Protein AF-A0A5C1XD26-F1 (afdb_monomer)

Structure (mmCIF, N/CA/C/O backbone):
data_AF-A0A5C1XD26-F1
#
_entry.id   AF-A0A5C1XD26-F1
#
loop_
_atom_site.group_PDB
_atom_site.id
_atom_site.type_symbol
_atom_site.label_atom_id
_atom_site.label_alt_id
_atom_site.label_comp_id
_atom_site.label_asym_id
_atom_site.label_entity_id
_atom_site.label_seq_id
_atom_site.pdbx_PDB_ins_code
_atom_site.Cartn_x
_atom_site.Cartn_y
_atom_site.Cartn_z
_atom_site.occupancy
_atom_site.B_iso_or_equiv
_atom_site.auth_seq_id
_atom_site.auth_comp_id
_atom_site.auth_asym_id
_atom_sit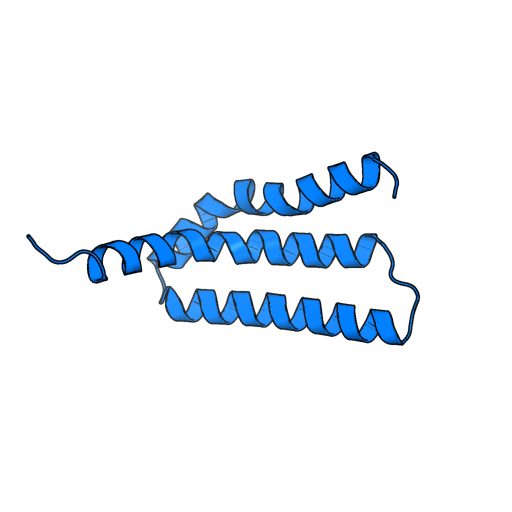e.auth_atom_id
_atom_site.pdbx_PDB_model_num
ATOM 1 N N . GLY A 1 1 ? 13.570 9.115 -16.065 1.00 62.25 1 GLY A N 1
ATOM 2 C CA . GLY A 1 1 ? 12.221 8.543 -16.255 1.00 62.25 1 GLY A CA 1
ATOM 3 C C . GLY A 1 1 ? 11.333 9.587 -16.899 1.00 62.25 1 GLY A C 1
ATOM 4 O O . GLY A 1 1 ? 11.456 10.747 -16.537 1.00 62.25 1 GLY A O 1
ATOM 5 N N . SER A 1 2 ? 10.512 9.211 -17.883 1.00 84.00 2 SER A N 1
ATOM 6 C CA . SER A 1 2 ? 9.626 10.145 -18.601 1.00 84.00 2 SER A CA 1
ATOM 7 C C . SER A 1 2 ? 8.638 10.825 -17.644 1.00 84.00 2 SER A C 1
ATOM 9 O O . SER A 1 2 ? 8.059 10.152 -16.791 1.00 84.00 2 SER A O 1
ATOM 11 N N . ALA A 1 3 ? 8.414 12.135 -17.799 1.00 86.31 3 ALA A N 1
ATOM 12 C CA . ALA A 1 3 ? 7.453 12.898 -16.995 1.00 86.31 3 ALA A CA 1
ATOM 13 C C . ALA A 1 3 ? 6.050 12.260 -17.006 1.00 86.31 3 ALA A C 1
ATOM 15 O O . ALA A 1 3 ? 5.385 12.202 -15.977 1.00 86.31 3 ALA A O 1
ATOM 16 N N . MET A 1 4 ? 5.653 11.674 -18.140 1.00 90.06 4 MET A N 1
ATOM 17 C CA . MET A 1 4 ? 4.382 10.963 -18.290 1.00 90.06 4 MET A CA 1
ATOM 18 C C . MET A 1 4 ? 4.270 9.742 -17.366 1.00 90.06 4 MET A C 1
ATOM 20 O O . MET A 1 4 ? 3.212 9.499 -16.794 1.00 90.06 4 MET A O 1
ATOM 24 N N . VAL A 1 5 ? 5.361 8.989 -17.185 1.00 88.44 5 VAL A N 1
ATOM 25 C CA . VAL A 1 5 ? 5.389 7.812 -16.300 1.00 88.44 5 VAL A CA 1
ATOM 26 C C . VAL A 1 5 ? 5.228 8.233 -14.845 1.00 88.44 5 VAL A C 1
ATOM 28 O O . VAL A 1 5 ? 4.491 7.594 -14.101 1.00 88.44 5 VAL A O 1
ATOM 31 N N . LEU A 1 6 ? 5.871 9.333 -14.449 1.00 88.75 6 LEU A N 1
ATOM 32 C CA . LEU A 1 6 ? 5.733 9.867 -13.099 1.00 88.75 6 LEU A CA 1
ATOM 33 C C . LEU A 1 6 ? 4.303 10.360 -12.839 1.00 88.75 6 LEU A C 1
ATOM 35 O O . LEU A 1 6 ? 3.720 10.012 -11.817 1.00 88.75 6 LEU A O 1
ATOM 39 N N . SER A 1 7 ? 3.705 11.100 -13.778 1.00 92.19 7 SER A N 1
ATOM 40 C CA . SER A 1 7 ? 2.304 11.533 -13.676 1.00 92.19 7 SER A CA 1
ATOM 41 C C . SER A 1 7 ? 1.336 10.350 -13.593 1.00 92.19 7 SER A C 1
ATOM 43 O O . SER A 1 7 ? 0.417 10.369 -12.774 1.00 92.19 7 SER A O 1
ATOM 45 N N . MET A 1 8 ? 1.559 9.302 -14.392 1.00 92.88 8 MET A N 1
ATOM 46 C CA . MET A 1 8 ? 0.743 8.086 -14.358 1.00 92.88 8 MET A CA 1
ATOM 47 C C . MET A 1 8 ? 0.878 7.355 -13.019 1.00 92.88 8 MET A C 1
ATOM 49 O O . MET A 1 8 ? -0.126 6.977 -12.424 1.00 92.88 8 MET A O 1
ATOM 53 N N . ALA A 1 9 ? 2.103 7.206 -12.509 1.00 91.00 9 ALA A N 1
ATOM 54 C CA . ALA A 1 9 ? 2.353 6.584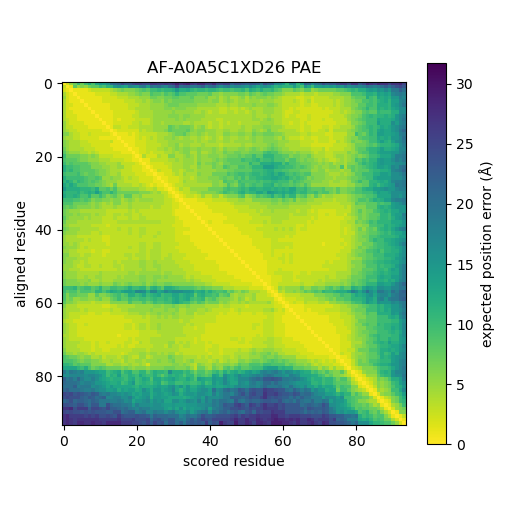 -11.213 1.00 91.00 9 ALA A CA 1
ATOM 55 C C . ALA A 1 9 ? 1.671 7.357 -10.071 1.00 91.00 9 ALA A C 1
ATOM 57 O O . ALA A 1 9 ? 1.068 6.739 -9.196 1.00 91.00 9 ALA A O 1
ATOM 58 N N . SER A 1 10 ? 1.696 8.692 -10.112 1.00 90.12 10 SER A N 1
ATOM 59 C CA . SER A 1 10 ? 0.979 9.537 -9.149 1.00 90.12 10 SER A CA 1
ATOM 60 C C . SER A 1 10 ? -0.536 9.335 -9.216 1.00 90.12 10 SER A C 1
ATOM 62 O O . SER A 1 10 ? -1.177 9.182 -8.177 1.00 90.12 10 SER A O 1
ATOM 64 N N . LEU A 1 11 ? -1.115 9.278 -10.423 1.00 92.62 11 LEU A N 1
ATOM 65 C CA . LEU A 1 11 ? -2.542 8.993 -10.604 1.00 92.62 11 LEU A CA 1
ATOM 66 C C . LEU A 1 11 ? -2.906 7.617 -10.050 1.00 92.62 11 LEU A C 1
ATOM 68 O O . LEU A 1 11 ? -3.832 7.503 -9.257 1.00 92.62 11 LEU A O 1
ATOM 72 N N . VAL A 1 12 ? -2.151 6.582 -10.403 1.00 92.75 12 VAL A N 1
ATOM 73 C CA . VAL A 1 12 ? -2.377 5.214 -9.921 1.00 92.75 12 VAL A CA 1
ATOM 74 C C . VAL A 1 12 ? -2.179 5.098 -8.404 1.00 92.75 12 VAL A C 1
ATOM 76 O O . VAL A 1 12 ? -2.860 4.309 -7.755 1.00 92.75 12 VAL A O 1
ATOM 79 N N . GLY A 1 13 ? -1.293 5.905 -7.819 1.00 88.00 13 GLY A N 1
ATOM 80 C CA . GLY A 1 13 ? -1.059 5.942 -6.377 1.00 88.00 13 GLY A CA 1
ATOM 81 C C . GLY A 1 13 ? -2.163 6.632 -5.568 1.00 88.00 13 GLY A C 1
ATOM 82 O O . GLY A 1 13 ? -2.320 6.319 -4.388 1.00 88.00 13 GLY A O 1
ATOM 83 N N . PHE A 1 14 ? -2.947 7.534 -6.167 1.00 86.19 14 PHE A N 1
ATOM 84 C CA . PHE A 1 14 ? -3.934 8.351 -5.442 1.00 86.19 14 PHE A CA 1
ATOM 85 C C . PHE A 1 14 ? -5.390 8.133 -5.881 1.00 86.19 14 PHE A C 1
ATOM 87 O O . PHE A 1 14 ? -6.300 8.146 -5.053 1.00 86.19 14 PHE A O 1
ATOM 94 N N . LEU A 1 15 ? -5.635 7.931 -7.174 1.00 90.31 15 LEU A N 1
ATOM 95 C CA . LEU A 1 15 ? -6.980 7.806 -7.734 1.00 90.31 15 LEU A CA 1
ATOM 96 C C . LEU A 1 15 ? -7.773 6.628 -7.140 1.00 90.31 15 LEU A C 1
ATOM 98 O O . LEU A 1 15 ? -8.933 6.839 -6.789 1.00 90.31 15 LEU A O 1
ATOM 102 N N . PRO A 1 16 ? -7.202 5.417 -6.970 1.00 86.00 16 PRO A N 1
ATOM 103 C CA . PRO A 1 16 ? -7.941 4.301 -6.381 1.00 86.00 16 PRO A CA 1
ATOM 104 C C . PRO A 1 16 ? -8.378 4.606 -4.950 1.00 86.00 16 PRO A C 1
ATOM 106 O O . PRO A 1 16 ? -9.534 4.381 -4.605 1.00 86.00 16 PRO A O 1
ATOM 109 N N . TYR A 1 17 ? -7.489 5.188 -4.142 1.00 84.69 17 TYR A N 1
ATOM 110 C CA . TYR A 1 17 ? -7.830 5.680 -2.810 1.00 84.69 17 TYR A CA 1
ATOM 111 C C . TYR A 1 17 ? -9.024 6.649 -2.844 1.00 84.69 17 TYR A C 1
ATOM 113 O O . TYR A 1 17 ? -9.979 6.468 -2.093 1.00 84.69 17 TYR A O 1
ATOM 121 N N . ALA A 1 18 ? -9.010 7.641 -3.740 1.00 85.00 18 ALA A N 1
ATOM 122 C CA . ALA A 1 18 ? -10.079 8.636 -3.834 1.00 85.00 18 ALA A CA 1
ATOM 123 C C . ALA A 1 18 ? -11.432 8.028 -4.249 1.00 85.00 18 ALA A C 1
ATOM 125 O O . ALA A 1 18 ? -12.475 8.433 -3.739 1.00 85.00 18 ALA A O 1
ATOM 126 N N . VAL A 1 19 ? -11.416 7.043 -5.151 1.00 87.94 19 VAL A N 1
ATOM 127 C CA . VAL A 1 19 ? -12.629 6.386 -5.663 1.00 87.94 19 VAL A CA 1
ATOM 128 C C . VAL A 1 19 ? -13.194 5.382 -4.658 1.00 87.94 19 VAL A C 1
ATOM 130 O O . VAL A 1 19 ? -14.401 5.355 -4.418 1.00 87.94 19 VAL A O 1
ATOM 133 N N . PHE A 1 20 ? -12.339 4.550 -4.061 1.00 82.62 20 PHE A N 1
ATOM 134 C CA . PHE A 1 20 ? -12.768 3.458 -3.186 1.00 82.62 20 PHE A CA 1
ATOM 135 C C . PHE A 1 20 ? -12.858 3.853 -1.709 1.00 82.62 20 PHE A C 1
ATOM 137 O O . PHE A 1 20 ? -13.506 3.142 -0.942 1.00 82.62 20 PHE A O 1
ATOM 144 N N . GLY A 1 21 ? -12.277 4.986 -1.307 1.00 81.06 21 GLY A N 1
ATOM 145 C CA . GLY A 1 21 ? -12.287 5.490 0.069 1.00 81.06 21 GLY A CA 1
ATOM 146 C C . GLY A 1 21 ? -13.669 5.482 0.741 1.00 81.06 21 GLY A C 1
ATOM 147 O O . GLY A 1 21 ? -13.794 4.895 1.817 1.00 81.06 21 GLY A O 1
ATOM 148 N N . PRO A 1 22 ? -14.731 6.036 0.120 1.00 79.56 22 PRO A N 1
ATOM 149 C CA . PRO A 1 22 ? -16.076 6.028 0.705 1.00 79.56 22 PRO A CA 1
ATOM 150 C C . PRO A 1 22 ? -16.645 4.617 0.924 1.00 79.56 22 PRO A C 1
ATOM 152 O O . PRO A 1 22 ? -17.214 4.331 1.975 1.00 79.56 22 PRO A O 1
ATOM 155 N N . ALA A 1 23 ? -16.462 3.712 -0.044 1.00 79.81 23 ALA A N 1
ATOM 156 C CA . ALA A 1 23 ? -16.929 2.327 0.057 1.00 79.81 23 ALA A CA 1
ATOM 157 C C . ALA A 1 23 ? -16.160 1.545 1.134 1.00 79.81 23 ALA A C 1
ATOM 159 O O . ALA A 1 23 ? -16.735 0.747 1.876 1.00 79.81 23 ALA A O 1
ATOM 160 N N . ILE A 1 24 ? -14.860 1.815 1.245 1.00 79.06 24 ILE A N 1
ATOM 161 C CA . ILE A 1 24 ? -13.979 1.240 2.258 1.00 79.06 24 ILE A CA 1
ATOM 162 C C . ILE A 1 24 ? -14.373 1.714 3.661 1.00 79.06 24 ILE A C 1
ATOM 164 O O . ILE A 1 24 ? -14.408 0.890 4.574 1.00 79.06 24 ILE A O 1
ATOM 168 N N . GLY A 1 25 ? -14.768 2.980 3.826 1.00 74.31 25 GLY A N 1
ATOM 169 C CA . GLY A 1 25 ? -15.307 3.498 5.088 1.00 74.31 25 GLY A CA 1
ATOM 170 C C . GLY A 1 25 ? -16.491 2.672 5.603 1.00 74.31 25 GLY A C 1
ATOM 171 O O . GLY A 1 25 ? -16.463 2.188 6.732 1.00 74.31 25 GLY A O 1
ATOM 172 N N . VAL A 1 26 ? -17.470 2.389 4.735 1.00 80.00 26 VAL A N 1
ATOM 173 C CA . VAL A 1 26 ? -18.640 1.558 5.083 1.00 80.00 26 VAL A CA 1
ATOM 174 C C . VAL A 1 26 ? -18.238 0.131 5.477 1.00 80.00 26 VAL A C 1
ATOM 176 O O . VAL A 1 26 ? -18.824 -0.454 6.390 1.00 80.00 26 VAL A O 1
ATOM 179 N N . LEU A 1 27 ? -17.245 -0.453 4.798 1.00 74.88 27 LEU A N 1
ATOM 180 C CA . LEU A 1 27 ? -16.778 -1.810 5.091 1.00 74.88 27 LEU A CA 1
ATOM 181 C C . LEU A 1 27 ? -16.050 -1.891 6.442 1.00 74.88 27 LEU A C 1
ATOM 183 O O . LEU A 1 27 ? -16.261 -2.849 7.193 1.00 74.88 27 LEU A O 1
ATOM 187 N N . VAL A 1 28 ? -15.229 -0.882 6.746 1.00 75.38 28 VAL A N 1
ATOM 188 C CA . VAL A 1 28 ? -14.466 -0.756 7.997 1.00 75.38 28 VAL A CA 1
ATOM 189 C C . VAL A 1 28 ? -15.375 -0.465 9.187 1.00 75.38 28 VAL A C 1
ATOM 191 O O . VAL A 1 28 ? -15.102 -0.942 10.284 1.00 75.38 28 VAL A O 1
ATOM 194 N N . ASP A 1 29 ? -16.479 0.252 8.989 1.00 79.56 29 ASP A N 1
ATOM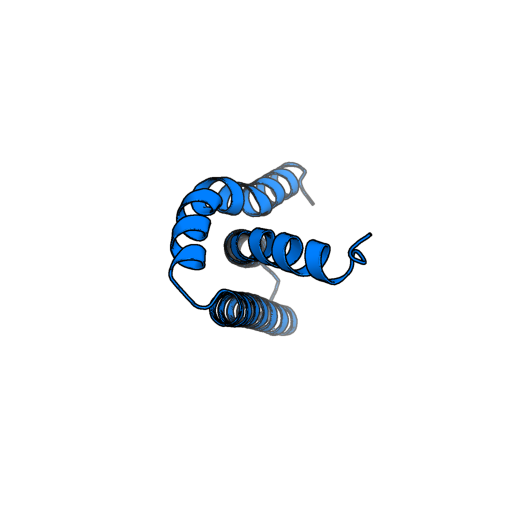 195 C CA . ASP A 1 29 ? -17.451 0.500 10.058 1.00 79.56 29 ASP A CA 1
ATOM 196 C C . ASP A 1 29 ? -18.205 -0.769 10.489 1.00 79.56 29 ASP A C 1
ATOM 198 O O . ASP A 1 29 ? -18.670 -0.850 11.624 1.00 79.56 29 ASP A O 1
ATOM 202 N N . ARG A 1 30 ? -18.308 -1.778 9.612 1.00 80.75 30 ARG A N 1
ATOM 203 C CA . ARG A 1 30 ? -19.060 -3.021 9.871 1.00 80.75 30 ARG A CA 1
ATOM 204 C C . ARG A 1 30 ? -18.236 -4.177 10.435 1.00 80.75 30 ARG A C 1
ATOM 206 O O . ARG A 1 30 ? -18.817 -5.161 10.884 1.00 80.75 30 ARG A O 1
ATOM 213 N N . HIS A 1 31 ? -16.912 -4.092 10.391 1.00 78.88 31 HIS A N 1
ATOM 214 C CA . HIS A 1 31 ? -16.013 -5.184 10.766 1.00 78.88 31 HIS A CA 1
ATOM 215 C C . HIS A 1 31 ? -14.913 -4.687 11.707 1.00 78.88 31 HIS A C 1
ATOM 217 O O . HIS A 1 31 ? -14.687 -3.490 11.861 1.00 78.88 31 HIS A O 1
ATOM 223 N N . ASP A 1 32 ? -14.171 -5.620 12.307 1.00 81.06 32 ASP A N 1
ATOM 224 C CA . ASP A 1 32 ? -12.994 -5.291 13.110 1.00 81.06 32 ASP A CA 1
ATOM 225 C C . ASP A 1 32 ? -11.947 -4.543 12.273 1.00 81.06 32 ASP A C 1
ATOM 227 O O . ASP A 1 32 ? -11.190 -5.141 11.500 1.00 81.06 32 ASP A O 1
ATOM 231 N N . ARG A 1 33 ? -11.860 -3.227 12.490 1.00 76.50 33 ARG A N 1
ATOM 232 C CA . ARG A 1 33 ? -10.940 -2.315 11.789 1.00 76.50 33 ARG A CA 1
ATOM 233 C C . ARG A 1 33 ? -9.504 -2.838 11.794 1.00 76.50 33 ARG A C 1
ATOM 235 O O . ARG A 1 33 ? -8.866 -2.907 10.749 1.00 76.50 33 ARG A O 1
ATOM 242 N N . LYS A 1 34 ? -9.034 -3.312 12.958 1.00 79.50 34 LYS A N 1
ATOM 243 C CA . LYS A 1 34 ? -7.698 -3.910 13.126 1.00 79.50 34 LYS A CA 1
ATOM 244 C C . LYS A 1 34 ? -7.463 -5.101 12.193 1.00 79.50 34 LYS A C 1
ATOM 246 O O . LYS A 1 34 ? -6.399 -5.188 11.594 1.00 79.50 34 LYS A O 1
ATOM 251 N N . LYS A 1 35 ? -8.435 -6.010 12.053 1.00 82.69 35 LYS A N 1
ATOM 252 C CA . LYS A 1 35 ? -8.284 -7.206 11.205 1.00 82.69 35 LYS A CA 1
ATOM 253 C C . LYS A 1 35 ? -8.231 -6.835 9.725 1.00 82.69 35 LYS A C 1
ATOM 255 O O . LYS A 1 35 ? -7.418 -7.396 8.997 1.00 82.69 35 LYS A O 1
ATOM 260 N N . ILE A 1 36 ? -9.052 -5.872 9.299 1.00 84.88 36 ILE A N 1
ATOM 261 C CA . ILE A 1 36 ? -9.035 -5.375 7.917 1.00 84.88 36 ILE A CA 1
ATOM 262 C C . ILE A 1 36 ? -7.691 -4.722 7.591 1.00 84.88 36 ILE A C 1
ATOM 264 O O . ILE A 1 36 ? -7.111 -5.033 6.555 1.00 84.88 36 ILE A O 1
ATOM 268 N N . MET A 1 37 ? -7.176 -3.866 8.478 1.00 83.56 37 MET A N 1
ATOM 269 C CA . MET A 1 37 ? -5.878 -3.215 8.277 1.00 83.56 37 MET A CA 1
ATOM 270 C C . MET A 1 37 ? -4.739 -4.225 8.171 1.00 83.56 37 MET A C 1
ATOM 272 O O . MET A 1 37 ? -3.969 -4.167 7.220 1.00 83.56 37 MET A O 1
ATOM 276 N N . ILE A 1 38 ? -4.685 -5.201 9.085 1.00 87.31 38 ILE A N 1
ATOM 277 C CA . ILE A 1 38 ? -3.678 -6.270 9.034 1.00 87.31 38 ILE A CA 1
ATOM 278 C C . ILE A 1 38 ? -3.780 -7.035 7.707 1.00 87.31 38 ILE A C 1
ATOM 280 O O . ILE A 1 38 ? -2.765 -7.290 7.067 1.00 87.31 38 ILE A O 1
ATOM 284 N N . GLY A 1 39 ? -4.993 -7.375 7.260 1.00 89.19 39 GLY A N 1
ATOM 285 C CA . GLY A 1 39 ? -5.200 -8.041 5.972 1.00 89.19 39 GLY A CA 1
ATOM 286 C C . GLY A 1 39 ? -4.720 -7.205 4.782 1.00 89.19 39 GLY A C 1
ATOM 287 O O . GLY A 1 39 ? -4.029 -7.726 3.906 1.00 89.19 39 GLY A O 1
ATOM 288 N N . ALA A 1 40 ? -5.038 -5.909 4.763 1.00 88.06 40 ALA A N 1
ATOM 289 C CA . ALA A 1 40 ? -4.590 -4.989 3.721 1.00 88.06 40 ALA A CA 1
ATOM 290 C C . ALA A 1 40 ? -3.058 -4.865 3.698 1.00 88.06 40 ALA A C 1
ATOM 292 O O . ALA A 1 40 ? -2.453 -4.993 2.633 1.00 88.06 40 ALA A O 1
ATOM 293 N N . ASP A 1 41 ? -2.424 -4.702 4.859 1.00 89.94 41 ASP A N 1
ATOM 294 C CA . ASP A 1 41 ? -0.968 -4.604 4.977 1.00 89.94 41 ASP A CA 1
ATOM 295 C C . ASP A 1 41 ? -0.265 -5.882 4.530 1.00 89.94 41 ASP A C 1
ATOM 297 O O . ASP A 1 41 ? 0.739 -5.813 3.822 1.00 89.94 41 ASP A O 1
ATOM 301 N N . LEU A 1 42 ? -0.814 -7.053 4.865 1.00 93.88 42 LEU A N 1
ATOM 302 C CA . LEU A 1 42 ? -0.283 -8.332 4.397 1.00 93.88 42 LEU A CA 1
ATOM 303 C C . LEU A 1 42 ? -0.365 -8.463 2.872 1.00 93.88 42 LEU A C 1
ATOM 305 O O . LEU A 1 42 ? 0.589 -8.935 2.257 1.00 93.88 42 LEU A O 1
ATOM 309 N N . ILE A 1 43 ? -1.458 -8.013 2.246 1.00 92.56 43 ILE A N 1
ATOM 310 C CA . ILE A 1 43 ? -1.597 -8.015 0.780 1.00 92.56 43 ILE A CA 1
ATOM 311 C C . ILE A 1 43 ? -0.571 -7.073 0.139 1.00 92.56 43 ILE A C 1
ATOM 313 O O . ILE A 1 43 ? 0.086 -7.451 -0.834 1.00 92.56 43 ILE A O 1
ATOM 317 N N . ILE A 1 44 ? -0.395 -5.867 0.685 1.00 92.00 44 ILE A N 1
ATOM 318 C CA . ILE A 1 44 ? 0.593 -4.898 0.187 1.00 92.00 44 ILE A CA 1
ATOM 319 C C . ILE A 1 44 ? 2.013 -5.450 0.350 1.00 92.00 44 ILE A C 1
ATOM 321 O O . ILE A 1 44 ? 2.812 -5.372 -0.584 1.00 92.00 44 ILE A O 1
ATOM 325 N N . ALA A 1 45 ? 2.324 -6.032 1.510 1.00 93.19 45 ALA A N 1
ATOM 326 C CA . ALA A 1 45 ? 3.618 -6.639 1.791 1.00 93.19 45 ALA A CA 1
ATOM 327 C C . ALA A 1 45 ? 3.901 -7.816 0.851 1.00 93.19 45 ALA A C 1
ATOM 329 O O . ALA A 1 45 ? 4.993 -7.895 0.293 1.00 93.19 45 ALA A O 1
ATOM 330 N N . ALA A 1 46 ? 2.916 -8.684 0.609 1.00 95.50 46 ALA A N 1
ATOM 331 C CA . ALA A 1 46 ? 3.040 -9.792 -0.333 1.00 95.50 46 ALA A CA 1
ATOM 332 C C . ALA A 1 46 ? 3.267 -9.293 -1.769 1.00 95.50 46 ALA A C 1
ATOM 334 O O . ALA A 1 46 ? 4.180 -9.765 -2.444 1.00 95.50 46 AL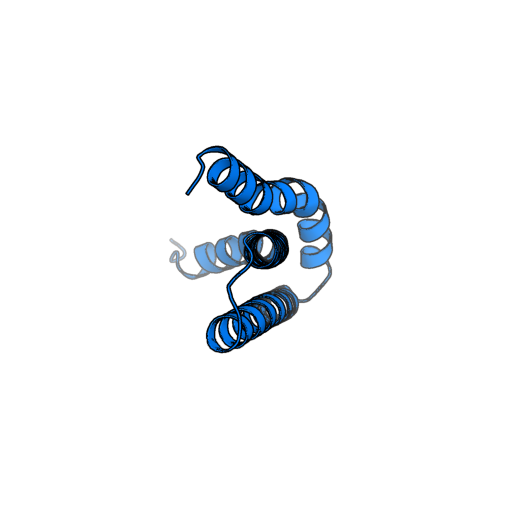A A O 1
ATOM 335 N N . ALA A 1 47 ? 2.500 -8.298 -2.226 1.00 92.94 47 ALA A N 1
ATOM 336 C CA . ALA A 1 47 ? 2.681 -7.698 -3.548 1.00 92.94 47 ALA A CA 1
ATOM 337 C C . ALA A 1 47 ? 4.071 -7.051 -3.702 1.00 92.94 47 ALA A C 1
ATOM 339 O O . ALA A 1 47 ? 4.733 -7.227 -4.726 1.00 92.94 47 ALA A O 1
ATOM 340 N N . GLY A 1 48 ? 4.545 -6.352 -2.665 1.00 93.00 48 GLY A N 1
ATOM 341 C CA . GLY A 1 48 ? 5.893 -5.787 -2.615 1.00 93.00 48 GLY A CA 1
ATOM 342 C C . GLY A 1 48 ? 6.990 -6.854 -2.604 1.00 93.00 48 GLY A C 1
ATOM 343 O O . GLY A 1 48 ? 7.986 -6.703 -3.306 1.00 93.00 48 GLY A O 1
ATOM 344 N N . ALA A 1 49 ? 6.795 -7.956 -1.876 1.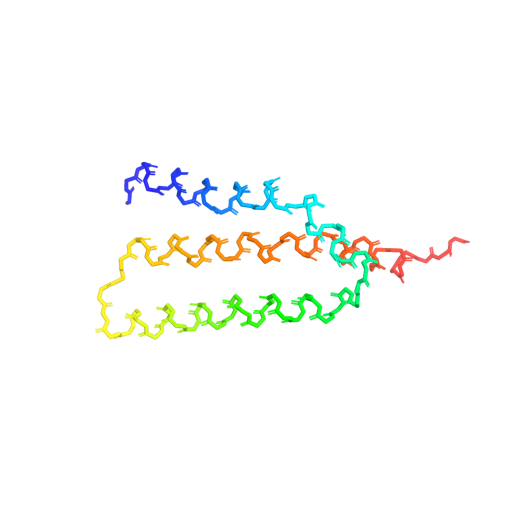00 94.50 49 ALA A N 1
ATOM 345 C CA . ALA A 1 49 ? 7.728 -9.079 -1.844 1.00 94.50 49 ALA A CA 1
ATOM 346 C C . ALA A 1 49 ? 7.829 -9.772 -3.208 1.00 94.50 49 ALA A C 1
ATOM 348 O O . ALA A 1 49 ? 8.933 -10.056 -3.667 1.00 94.50 49 ALA A O 1
ATOM 349 N N . VAL A 1 50 ? 6.700 -9.982 -3.895 1.00 93.00 50 VAL A N 1
ATOM 350 C CA . VAL A 1 50 ? 6.688 -10.509 -5.269 1.00 93.00 50 VAL A CA 1
ATOM 351 C C . VAL A 1 50 ? 7.447 -9.573 -6.204 1.00 93.00 50 VAL A C 1
ATOM 353 O O . VAL A 1 50 ? 8.303 -10.035 -6.953 1.00 93.00 50 VAL A O 1
ATOM 356 N N . LEU A 1 51 ? 7.200 -8.261 -6.130 1.00 92.38 51 LEU A N 1
ATOM 357 C CA . LEU A 1 51 ? 7.922 -7.284 -6.946 1.00 92.38 51 LEU A CA 1
ATOM 358 C C . LEU A 1 51 ? 9.429 -7.301 -6.657 1.00 92.38 51 LEU A C 1
ATOM 360 O O . LEU A 1 51 ? 10.223 -7.271 -7.592 1.00 92.38 51 LEU A O 1
ATOM 364 N N . ALA A 1 52 ? 9.821 -7.389 -5.384 1.00 92.88 52 ALA A N 1
ATOM 365 C CA . ALA A 1 52 ? 11.219 -7.478 -4.977 1.00 92.88 52 ALA A CA 1
ATOM 366 C C . ALA A 1 52 ? 11.885 -8.759 -5.497 1.00 92.88 52 ALA A C 1
ATOM 368 O O . ALA A 1 52 ? 12.999 -8.699 -6.001 1.00 92.88 52 ALA A O 1
ATOM 369 N N . ILE A 1 53 ? 11.201 -9.904 -5.438 1.00 93.44 53 ILE A N 1
ATOM 370 C CA . ILE A 1 53 ? 11.702 -11.162 -6.003 1.00 93.44 53 ILE A CA 1
ATOM 371 C C . ILE A 1 53 ? 11.875 -11.024 -7.517 1.00 93.44 53 ILE A C 1
ATOM 373 O O . ILE A 1 53 ? 12.945 -11.315 -8.041 1.00 93.44 53 ILE A O 1
ATOM 377 N N . VAL A 1 54 ? 10.860 -10.526 -8.223 1.00 92.19 54 VAL A N 1
ATOM 378 C CA . VAL A 1 54 ? 10.911 -10.316 -9.678 1.00 92.19 54 VAL A CA 1
ATOM 379 C C . VAL A 1 54 ? 12.055 -9.370 -10.066 1.00 92.19 54 VAL A C 1
ATOM 381 O O . VAL A 1 54 ? 12.722 -9.620 -11.068 1.00 92.19 54 VAL A O 1
ATOM 384 N N . ALA A 1 55 ? 12.345 -8.358 -9.242 1.00 91.50 55 ALA A N 1
ATOM 385 C CA . ALA A 1 55 ? 13.471 -7.438 -9.423 1.00 91.50 55 ALA A CA 1
ATOM 386 C C . ALA A 1 55 ? 14.845 -8.112 -9.397 1.00 91.50 55 ALA A C 1
ATOM 388 O O . ALA A 1 55 ? 15.781 -7.606 -10.009 1.00 91.50 55 ALA A O 1
ATOM 389 N N . LEU A 1 56 ? 14.981 -9.222 -8.666 1.00 92.94 56 LEU A N 1
ATOM 390 C CA . LEU A 1 56 ? 16.248 -9.941 -8.540 1.00 92.94 56 LEU A CA 1
ATOM 391 C C . LEU A 1 56 ? 16.525 -10.853 -9.738 1.00 92.94 56 LEU A C 1
ATOM 393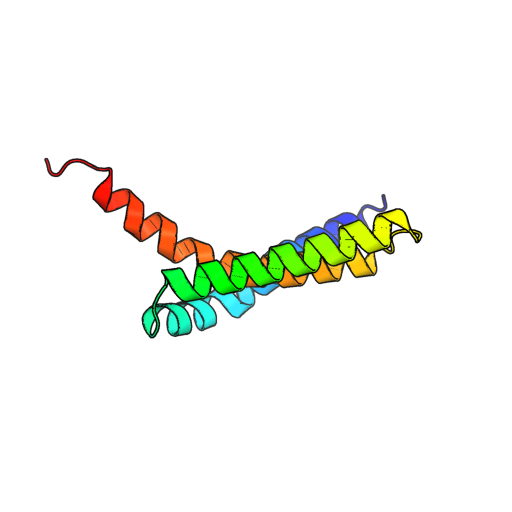 O O . LEU A 1 56 ? 17.685 -11.118 -10.037 1.00 92.94 56 LEU A O 1
ATOM 397 N N . TYR A 1 57 ? 15.477 -11.338 -10.411 1.00 90.44 57 TYR A N 1
ATOM 398 C CA . TYR A 1 57 ? 15.599 -12.325 -11.490 1.00 90.44 57 TYR A CA 1
ATOM 399 C C . TYR A 1 57 ? 15.297 -11.761 -12.885 1.00 90.44 57 TYR A C 1
ATOM 401 O O . TYR A 1 57 ? 15.631 -12.405 -13.877 1.00 90.44 57 TYR A O 1
ATOM 409 N N . THR A 1 58 ? 14.652 -10.594 -12.990 1.00 87.50 58 THR A N 1
ATOM 410 C CA . THR A 1 58 ? 14.170 -10.035 -14.265 1.00 87.50 58 THR A CA 1
ATOM 411 C C . THR A 1 58 ? 14.282 -8.510 -14.305 1.00 87.50 58 THR A C 1
ATOM 413 O O . THR A 1 58 ? 14.348 -7.854 -13.265 1.00 87.50 58 THR A O 1
ATOM 416 N N . GLU A 1 59 ? 14.253 -7.926 -15.506 1.00 85.62 59 GLU A N 1
ATOM 417 C CA . GLU A 1 59 ? 14.131 -6.474 -15.652 1.00 85.62 59 GLU A CA 1
ATOM 418 C C . GLU A 1 59 ? 12.767 -5.980 -15.156 1.00 85.62 59 GLU A C 1
ATOM 420 O O . GLU A 1 59 ? 11.708 -6.454 -15.577 1.00 85.62 59 GLU A O 1
ATOM 425 N N . LEU A 1 60 ? 12.791 -4.984 -14.267 1.00 85.69 60 LEU A N 1
ATOM 426 C CA . LEU A 1 60 ? 11.576 -4.443 -13.676 1.00 85.69 60 LEU A CA 1
ATOM 427 C C . LEU A 1 60 ? 10.777 -3.639 -14.705 1.00 85.69 60 LEU A C 1
ATOM 429 O O . LEU A 1 60 ? 11.150 -2.527 -15.086 1.00 85.69 60 LEU A O 1
ATOM 433 N N . SER A 1 61 ? 9.627 -4.169 -15.111 1.00 88.31 61 SER A N 1
ATOM 434 C CA . SER A 1 61 ? 8.694 -3.420 -15.948 1.00 88.31 61 SER A CA 1
ATOM 435 C C . SER A 1 61 ? 7.958 -2.359 -15.129 1.00 88.31 61 SER A C 1
ATOM 437 O O . SER A 1 61 ? 7.437 -2.630 -14.044 1.00 88.31 61 SER A O 1
ATOM 439 N N . VAL A 1 62 ? 7.831 -1.153 -15.689 1.00 88.31 62 VAL A N 1
ATOM 440 C CA . VAL A 1 62 ? 7.067 -0.042 -15.089 1.00 88.31 62 VAL A CA 1
ATOM 441 C C . VAL A 1 62 ? 5.626 -0.463 -14.773 1.00 88.31 62 VAL A C 1
ATOM 443 O O . VAL A 1 62 ? 5.074 -0.056 -13.753 1.00 88.31 62 VAL A O 1
ATOM 446 N N . TRP A 1 63 ? 5.031 -1.337 -15.592 1.00 90.00 63 TRP A N 1
ATOM 447 C CA . TRP A 1 63 ? 3.682 -1.859 -15.363 1.00 90.00 63 TRP A CA 1
ATOM 448 C C . TRP A 1 63 ? 3.548 -2.636 -14.051 1.00 90.00 63 TRP A C 1
ATOM 450 O O . TRP A 1 63 ? 2.543 -2.482 -13.362 1.00 90.00 63 TRP A O 1
ATOM 460 N N . MET A 1 64 ? 4.564 -3.409 -13.659 1.00 89.56 64 MET A N 1
ATOM 461 C CA . MET A 1 64 ? 4.545 -4.160 -12.397 1.00 89.56 64 MET A CA 1
ATOM 462 C C . MET A 1 64 ? 4.557 -3.215 -11.196 1.00 89.56 64 MET A C 1
ATOM 464 O O . MET A 1 64 ? 3.793 -3.398 -10.249 1.00 89.56 64 MET A O 1
ATOM 468 N N . VAL A 1 65 ? 5.363 -2.152 -11.268 1.00 91.00 65 VAL A N 1
ATOM 469 C CA . VAL A 1 65 ? 5.403 -1.111 -10.234 1.00 91.00 65 VAL A CA 1
ATOM 470 C C . VAL A 1 65 ? 4.051 -0.406 -10.128 1.00 91.00 65 VAL A C 1
ATOM 472 O O . VAL A 1 65 ? 3.552 -0.208 -9.022 1.00 91.00 65 VAL A O 1
ATOM 475 N N . MET A 1 66 ? 3.417 -0.074 -11.257 1.00 92.19 66 MET A N 1
ATOM 476 C CA . MET A 1 66 ? 2.094 0.558 -11.253 1.00 92.19 66 MET A CA 1
ATOM 477 C C . MET A 1 66 ? 1.014 -0.343 -10.640 1.00 92.19 66 MET A C 1
ATOM 479 O O . MET A 1 66 ? 0.198 0.150 -9.868 1.00 92.19 66 MET A O 1
ATOM 483 N N . VAL A 1 67 ? 1.025 -1.654 -10.900 1.00 91.25 67 VAL A N 1
ATOM 484 C CA . VAL A 1 67 ? 0.084 -2.597 -10.262 1.00 91.25 67 VAL A CA 1
ATOM 485 C C . VAL A 1 67 ? 0.268 -2.623 -8.744 1.00 91.25 67 VAL A C 1
ATOM 487 O O . VAL A 1 67 ? -0.710 -2.546 -8.001 1.00 91.25 67 VAL A O 1
ATOM 490 N N . VAL A 1 68 ? 1.511 -2.667 -8.260 1.00 92.44 68 VAL A N 1
ATOM 491 C CA . VAL A 1 68 ? 1.780 -2.633 -6.814 1.00 92.44 68 VAL A CA 1
ATOM 492 C C . VAL A 1 68 ? 1.356 -1.296 -6.199 1.00 92.44 68 VAL A C 1
ATOM 494 O O . VAL A 1 68 ? 0.753 -1.285 -5.125 1.00 92.44 68 VAL A O 1
ATOM 497 N N . LEU A 1 69 ? 1.596 -0.173 -6.885 1.00 91.00 69 LEU A N 1
ATOM 498 C CA . LEU A 1 69 ? 1.118 1.145 -6.452 1.00 91.00 69 LEU A CA 1
ATOM 499 C C . LEU A 1 69 ? -0.411 1.214 -6.384 1.00 91.00 69 LEU A C 1
ATOM 501 O O . LEU A 1 69 ? -0.943 1.778 -5.430 1.00 91.00 69 LEU A O 1
ATOM 505 N N . PHE A 1 70 ? -1.112 0.605 -7.339 1.00 91.06 70 PHE A N 1
ATOM 506 C CA . PHE A 1 70 ? -2.572 0.530 -7.347 1.00 91.06 70 PHE A CA 1
ATOM 507 C C . PHE A 1 70 ? -3.103 -0.247 -6.134 1.00 91.06 70 PHE A C 1
ATOM 509 O O . PHE A 1 70 ? -3.957 0.250 -5.399 1.00 91.06 70 PHE A O 1
ATOM 516 N N . ILE A 1 71 ? -2.552 -1.441 -5.882 1.00 90.00 71 ILE A N 1
ATOM 517 C CA . ILE A 1 71 ? -2.911 -2.280 -4.725 1.00 90.00 71 ILE A CA 1
ATOM 518 C C . ILE A 1 71 ? -2.655 -1.517 -3.424 1.00 90.00 71 ILE A C 1
ATOM 520 O O . ILE A 1 71 ? -3.520 -1.463 -2.547 1.00 90.00 71 ILE A O 1
ATOM 524 N N . ARG A 1 72 ? -1.486 -0.875 -3.318 1.00 89.19 72 ARG A N 1
ATOM 525 C CA . ARG A 1 72 ? -1.133 -0.038 -2.171 1.00 89.19 72 ARG A CA 1
ATOM 526 C C . ARG A 1 72 ? -2.125 1.107 -1.985 1.00 89.19 72 ARG A C 1
ATOM 528 O O . ARG A 1 72 ? -2.537 1.337 -0.855 1.00 89.19 72 ARG A O 1
ATOM 535 N N . SER A 1 73 ? -2.526 1.794 -3.053 1.00 89.81 73 SER A N 1
ATOM 536 C CA . SER A 1 73 ? -3.486 2.902 -2.988 1.00 89.81 73 SER A CA 1
ATOM 537 C C . SER A 1 73 ? -4.818 2.463 -2.368 1.00 89.81 73 SER A C 1
ATOM 539 O O . SER A 1 73 ? -5.318 3.096 -1.437 1.00 89.81 73 SER A O 1
ATOM 541 N N . ILE A 1 74 ? -5.341 1.309 -2.791 1.00 86.62 74 ILE A N 1
ATOM 542 C CA . ILE A 1 74 ? -6.550 0.719 -2.198 1.00 86.62 74 ILE A CA 1
ATOM 543 C C . ILE A 1 74 ? -6.311 0.373 -0.722 1.00 86.62 74 ILE A C 1
ATOM 545 O O . ILE A 1 74 ? -7.112 0.736 0.135 1.00 86.62 74 ILE A O 1
ATOM 549 N N . GLY A 1 75 ? -5.184 -0.266 -0.402 1.00 84.56 75 GLY A N 1
ATOM 550 C CA . GLY A 1 75 ? -4.810 -0.605 0.973 1.00 84.56 75 GLY A CA 1
ATOM 551 C C . GLY A 1 75 ? -4.687 0.613 1.902 1.00 84.56 75 GLY A C 1
ATOM 552 O O . GLY A 1 75 ? -5.108 0.576 3.057 1.00 84.56 75 GLY A O 1
ATOM 553 N N . THR A 1 76 ? -4.185 1.743 1.398 1.00 80.62 76 THR A N 1
ATOM 554 C CA . THR A 1 76 ? -4.065 2.980 2.187 1.00 80.62 76 THR A CA 1
ATOM 555 C C . THR A 1 76 ? -5.407 3.601 2.565 1.00 80.62 76 THR A C 1
ATOM 557 O O . THR A 1 76 ? -5.479 4.300 3.575 1.00 80.62 76 THR A O 1
ATOM 560 N N . ALA A 1 77 ? -6.489 3.299 1.841 1.00 77.25 77 ALA A N 1
ATOM 561 C CA . ALA A 1 77 ? -7.8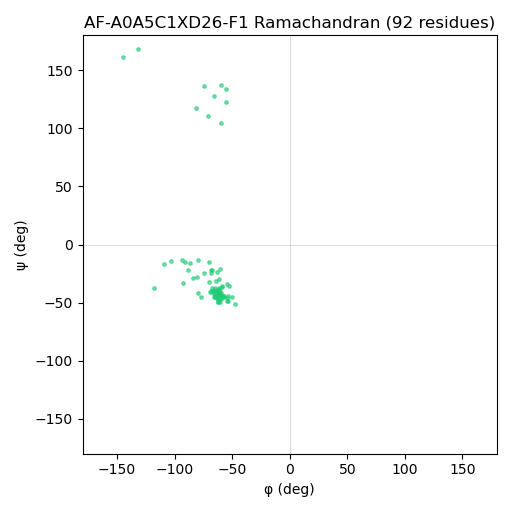26 3.776 2.198 1.00 77.25 77 ALA A CA 1
ATOM 562 C C . ALA A 1 77 ? -8.317 3.240 3.550 1.00 77.25 77 ALA A C 1
ATOM 564 O O . ALA A 1 77 ? -9.108 3.895 4.225 1.00 77.25 77 ALA A O 1
ATOM 565 N N . PHE A 1 78 ? -7.784 2.101 3.994 1.00 73.31 78 PHE A N 1
ATOM 566 C CA . PHE A 1 78 ? -8.113 1.501 5.285 1.00 73.31 78 PHE A CA 1
ATOM 567 C C . PHE A 1 78 ? -7.378 2.150 6.476 1.00 73.31 78 PHE A C 1
ATOM 569 O O . PHE A 1 78 ? -7.764 1.921 7.621 1.00 73.31 78 PHE A O 1
ATOM 576 N N . HIS A 1 79 ? -6.349 2.977 6.241 1.00 68.12 79 HIS A N 1
ATOM 577 C CA . HIS A 1 79 ? -5.514 3.562 7.304 1.00 68.12 79 HIS A CA 1
ATOM 578 C C . HIS A 1 79 ? -6.087 4.838 7.944 1.00 68.12 79 HIS A C 1
ATOM 580 O O . HIS A 1 79 ? -5.839 5.095 9.123 1.00 68.12 79 HIS A O 1
ATOM 586 N N . SER A 1 80 ? -6.874 5.629 7.206 1.00 63.25 80 SER A N 1
ATOM 587 C CA . SER A 1 80 ? -7.483 6.875 7.706 1.00 63.25 80 SER A CA 1
ATOM 588 C C . SER A 1 80 ? -8.310 6.709 9.005 1.00 63.25 80 SER A C 1
ATOM 590 O O . SER A 1 80 ? -8.084 7.473 9.946 1.00 63.25 80 SER A O 1
ATOM 592 N N . PRO A 1 81 ? -9.197 5.700 9.153 1.00 59.22 81 PRO A N 1
ATOM 593 C CA . PRO A 1 81 ? -9.982 5.524 10.381 1.00 59.22 81 PRO A CA 1
ATOM 594 C C . PRO A 1 81 ? -9.170 5.058 11.603 1.00 59.22 81 PRO A C 1
ATOM 596 O O . PRO A 1 81 ? -9.670 5.148 12.724 1.00 59.22 81 PRO A O 1
ATOM 599 N N . ALA A 1 82 ? -7.945 4.561 11.418 1.00 55.75 82 ALA A N 1
ATOM 600 C CA . ALA A 1 82 ? -7.108 4.051 12.503 1.00 55.75 82 ALA A CA 1
ATOM 601 C C . ALA A 1 82 ? -6.420 5.167 13.291 1.00 55.75 82 ALA A C 1
ATOM 603 O O . ALA A 1 82 ? -6.383 5.125 14.519 1.00 55.75 82 ALA A O 1
ATOM 604 N N . LEU A 1 83 ? -5.916 6.185 12.586 1.00 58.19 83 LEU A N 1
ATOM 605 C CA . LEU A 1 83 ? -5.265 7.337 13.210 1.00 58.19 83 LEU A CA 1
ATOM 606 C C . LEU A 1 83 ? -6.262 8.126 14.061 1.00 58.19 83 LEU A C 1
ATOM 608 O O . LEU A 1 83 ? -5.974 8.384 15.223 1.00 58.19 83 LEU A O 1
ATOM 612 N N . ASN A 1 84 ? -7.473 8.370 13.546 1.00 57.94 84 ASN A N 1
ATOM 613 C CA . ASN A 1 84 ? -8.546 9.061 14.274 1.00 57.94 84 ASN A CA 1
ATOM 614 C C . ASN A 1 84 ? -8.989 8.354 15.569 1.00 57.94 84 ASN A C 1
ATOM 616 O O . ASN A 1 84 ? -9.575 8.998 16.431 1.00 57.94 84 ASN A O 1
ATOM 620 N N . ALA A 1 85 ? -8.732 7.050 15.716 1.00 56.00 85 ALA A N 1
ATOM 621 C CA . ALA A 1 85 ? -9.047 6.294 16.929 1.00 56.00 85 ALA A CA 1
ATOM 622 C C . ALA A 1 85 ? -7.918 6.328 17.975 1.00 56.00 85 ALA A C 1
ATOM 624 O O . ALA A 1 85 ? -8.179 6.100 19.153 1.00 56.00 85 ALA A O 1
ATOM 625 N N . VAL A 1 86 ? -6.676 6.607 17.565 1.00 54.50 86 VAL A N 1
ATOM 626 C CA . VAL A 1 86 ? -5.509 6.652 18.464 1.00 54.50 86 VAL A CA 1
ATOM 627 C C . VAL A 1 86 ? -5.263 8.064 18.993 1.00 54.50 86 VAL A C 1
ATOM 629 O O . VAL A 1 86 ? -4.872 8.208 20.149 1.00 54.50 86 VAL A O 1
ATOM 632 N N . THR A 1 87 ? -5.544 9.110 18.206 1.00 59.19 87 THR A N 1
ATOM 633 C CA . THR A 1 87 ? -5.413 10.507 18.659 1.00 59.19 87 THR A CA 1
ATOM 634 C C . THR A 1 87 ? -6.17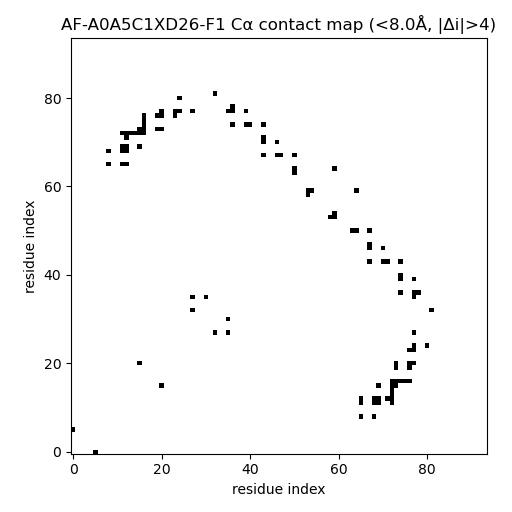9 10.798 19.960 1.00 59.19 87 THR A C 1
ATOM 636 O O . THR A 1 87 ? -5.577 11.384 20.854 1.00 59.19 87 THR A O 1
ATOM 639 N N . PRO A 1 88 ? -7.440 10.350 20.146 1.00 59.00 88 PRO A N 1
ATOM 640 C CA . PRO A 1 88 ? -8.191 10.595 21.381 1.00 59.00 88 PRO A CA 1
ATOM 641 C C . PRO A 1 88 ? -7.645 9.857 22.609 1.00 59.00 88 PRO A C 1
ATOM 643 O O . PRO A 1 88 ? -7.916 10.269 23.724 1.00 59.00 88 PRO A O 1
ATOM 646 N N . LEU A 1 89 ? -6.891 8.766 22.423 1.00 57.69 89 LEU A N 1
ATOM 647 C CA . LEU A 1 89 ? -6.324 7.961 23.516 1.00 57.69 89 LEU A CA 1
ATOM 648 C C . LEU A 1 89 ? -4.963 8.482 24.005 1.00 57.69 89 LEU A C 1
ATOM 650 O O . LEU A 1 89 ? -4.492 8.067 25.060 1.00 57.69 89 LEU A O 1
ATOM 654 N N . LEU A 1 90 ? -4.308 9.339 23.215 1.00 59.75 90 LEU A N 1
ATOM 655 C CA . LEU A 1 90 ? -3.012 9.952 23.535 1.00 59.75 90 LEU A CA 1
ATOM 656 C C . LEU A 1 90 ? -3.142 11.405 23.993 1.00 59.75 90 LEU A C 1
ATOM 658 O O . LEU A 1 90 ? -2.181 11.960 24.523 1.00 59.75 90 LEU A O 1
ATOM 662 N N . VAL A 1 91 ? -4.305 12.017 23.772 1.00 59.22 91 VAL A N 1
ATOM 663 C CA . VAL A 1 91 ? -4.658 13.295 24.380 1.00 59.22 91 VAL A CA 1
ATOM 664 C C . VAL A 1 91 ? -5.149 12.983 25.795 1.00 59.22 91 VAL A C 1
ATOM 666 O O . VAL A 1 91 ? -6.126 12.248 25.931 1.00 59.22 91 VAL A O 1
ATOM 669 N N . PRO A 1 92 ? -4.467 13.468 26.847 1.00 59.88 92 PRO A N 1
ATOM 670 C CA . PRO A 1 92 ? -4.987 13.387 28.204 1.00 59.88 92 PRO A CA 1
ATOM 671 C C . PRO A 1 92 ? -6.374 14.033 28.236 1.00 59.88 92 PRO A C 1
ATOM 673 O O . PRO A 1 92 ? -6.546 15.109 27.664 1.00 59.88 92 PRO A O 1
ATOM 676 N N . GLU A 1 93 ? -7.351 13.381 28.870 1.00 61.75 93 GLU A N 1
ATOM 677 C CA . GLU A 1 93 ? -8.572 14.080 29.279 1.00 61.75 93 GLU A CA 1
ATOM 678 C C . GLU A 1 93 ? -8.122 15.271 30.137 1.00 61.75 93 GLU A C 1
ATOM 680 O O . GLU A 1 93 ? -7.344 15.078 31.076 1.00 61.75 93 GLU A O 1
ATOM 685 N N . GLU A 1 94 ? -8.500 16.494 29.749 1.00 58.31 94 GLU A N 1
ATOM 686 C CA . GLU A 1 94 ? -8.315 17.661 30.621 1.00 58.31 94 GLU A CA 1
ATOM 687 C C . GLU A 1 94 ? -9.017 17.442 31.966 1.00 58.31 94 GLU A C 1
ATOM 689 O O . GLU A 1 94 ? -10.179 16.966 31.958 1.00 58.31 94 GLU A O 1
#

Mean predicted aligned error: 7.37 Å

Nearest PDB structures (foldseek)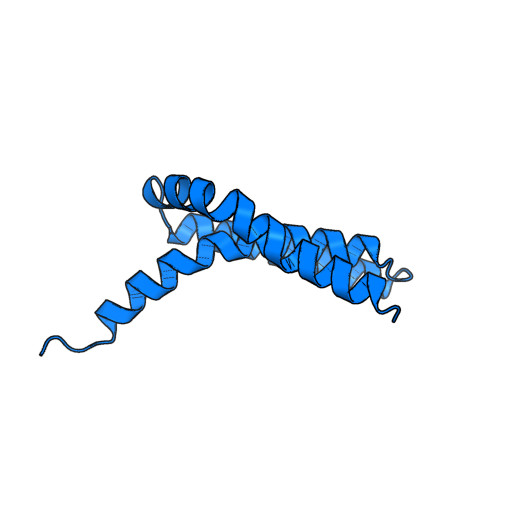:
  8t60-assembly1_A  TM=7.362E-01  e=3.235E+00  Salmonella enterica subsp. enterica serovar Typhimurium
  4jr9-assembly1_A  TM=7.175E-01  e=7.302E+00  Escherichia coli K-12

pLDDT: mean 82.1, std 11.87, range [54.5, 95.5]

InterPro domains:
  IPR010290 Transmembrane secretion effector [PF05977] (6-93)
  IPR020846 Major facilitator superfamily domain [PS50850] (1-94)
  IPR036259 MFS transporter superfamily [G3DSA:1.20.1250.20] (1-94)
  IPR036259 MFS transporter superfamily [SSF103473] (2-93)

Organism: NCBI:txid2608721

Solvent-accessible surface area (backbone atoms only — not comparable to full-atom values): 5218 Å² total; per-residue (Å²): 131,60,70,67,57,54,54,50,46,50,44,38,40,43,51,46,21,69,69,44,28,67,62,45,50,59,55,44,74,75,46,65,52,69,59,52,42,52,52,34,51,50,51,40,50,49,47,49,49,51,51,54,54,46,51,75,79,42,87,76,53,70,68,61,55,41,52,44,34,34,54,38,14,48,40,53,39,59,49,63,69,53,54,70,63,48,55,68,75,70,48,75,84,129

Sequence (94 aa):
GSAMVLSMASLVGFLPYAVFGPAIGVLVDRHDRKKIMIGADLIIAAAGAVLAIVALYTELSVWMVMVVLFIRSIGTAFHSPALNAVTPLLVPEE

Secondary structure (DSSP, 8-state):
--HHHHHHHHHHHHHHHHHHHHHHHHHHHHS-HHHHHHHHHHHHHHHHHHHHHHHHHS---HHHHHHHHHHHHHHHTTTHHHHHHHHHHHSPP-

Radius of gyration: 16.3 Å; Cα contacts (8 Å, |Δi|>4): 58; chains: 1; bounding box: 35×30×49 Å

Foldseek 3Di:
DDPVLVVLLVCLLAVLLVVCLVVLVVVCVVDPLVVLLVVLVVVLVVLVVVQVVCVVVHDRDSVSVSVSSNSVSNSVSSVVVVVVVVVVVPDPDD